Protein AF-A0AA94HZK0-F1 (afdb_mon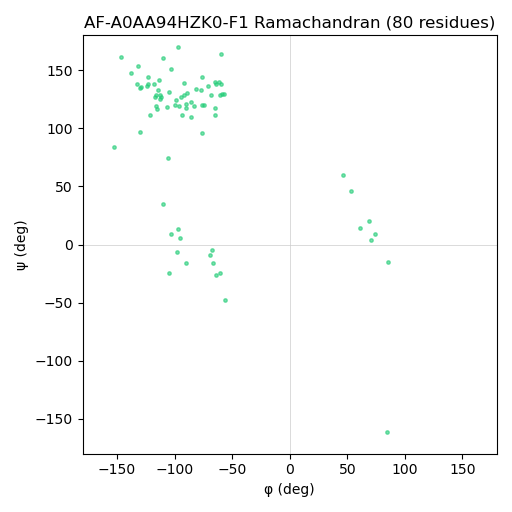omer)

pLDDT: mean 81.54, std 16.35, range [36.44, 97.75]

Mean predicted aligned error: 6.66 Å

Sequence (82 aa):
MAQVYDKFVVDVKVKRDSIITAVQNDSNSRFLDVYLKDNGLPINLAGHEVRIYCRKPEDGGEIYNNGVITEAANGRCQFPLT

Secondary structure (DSSP, 8-state):
----PPPEEEETTS---------TT-TTSSEEEEEEEETTEEPP-TT---EEEEEPSTT--EEEEE-EEEEGGGTEEEEE--

Radius of gyration: 13.27 Å; Cα contacts (8 Å, |Δi|>4): 144; chains: 1; bounding box: 33×23×34 Å

Organism: NCBI:txid991789

Solvent-accessible surface area (backbone atoms only — not comparable to full-atom values): 5180 Å² total; per-residue (Å²): 129,86,81,81,72,82,73,42,73,46,36,81,78,54,93,77,93,78,86,81,90,66,52,86,92,40,88,86,40,41,51,53,47,35,33,38,22,54,84,86,38,58,38,66,42,74,97,60,88,52,70,49,78,46,76,48,69,92,87,64,47,75,39,81,36,71,38,47,76,78,35,34,76,58,16,26,33,34,30,61,69,118

Nearest PDB structures (foldseek):
  4v96-assembly1_AQ  TM=6.687E-01  e=2.008E-01  Lactococcus phage TP901-1
  8hqz-assembly1_R  TM=4.384E-01  e=3.067E-01  Escherichia phage DT57C

Structure (mmCIF, N/CA/C/O backbone):
data_AF-A0AA94HZK0-F1
#
_entry.id   AF-A0AA94HZK0-F1
#
loop_
_atom_site.group_PDB
_atom_site.id
_atom_site.type_symbol
_atom_site.label_atom_id
_atom_site.label_alt_id
_atom_site.label_comp_id
_atom_site.label_asym_id
_atom_site.label_entity_id
_atom_site.label_seq_id
_atom_site.pdbx_PDB_ins_code
_atom_site.Cartn_x
_atom_sit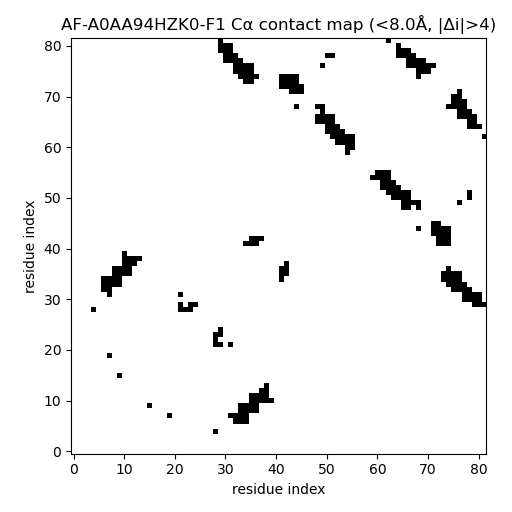e.Cartn_y
_atom_site.Cartn_z
_atom_site.occupancy
_atom_site.B_iso_or_equiv
_atom_site.auth_seq_id
_atom_site.auth_comp_id
_atom_site.auth_asym_id
_atom_site.auth_atom_id
_atom_site.pdbx_PDB_model_num
ATOM 1 N N . MET A 1 1 ? 20.743 0.977 13.100 1.00 36.97 1 MET A N 1
ATOM 2 C CA . MET A 1 1 ? 19.518 1.735 13.434 1.00 36.97 1 MET A CA 1
ATOM 3 C C . MET A 1 1 ? 18.549 1.533 12.288 1.00 36.97 1 MET A C 1
ATOM 5 O O . MET A 1 1 ? 18.967 1.729 11.157 1.00 36.97 1 MET A O 1
ATOM 9 N N . ALA A 1 2 ? 17.330 1.056 12.549 1.00 36.44 2 ALA A N 1
ATOM 10 C CA . ALA A 1 2 ? 16.334 0.885 11.494 1.00 36.44 2 ALA A CA 1
ATOM 11 C C . ALA A 1 2 ? 15.964 2.269 10.947 1.00 36.44 2 ALA A C 1
ATOM 13 O O . ALA A 1 2 ? 15.501 3.124 11.703 1.00 36.44 2 ALA A O 1
ATOM 14 N N . GLN A 1 3 ? 16.238 2.509 9.667 1.00 39.28 3 GLN A N 1
ATOM 15 C CA . GLN A 1 3 ? 15.774 3.706 8.980 1.00 39.28 3 GLN A CA 1
ATOM 16 C C . GLN A 1 3 ? 14.245 3.625 8.944 1.00 39.28 3 GLN A C 1
ATOM 18 O O . GLN A 1 3 ? 13.676 2.721 8.337 1.00 39.28 3 GLN A O 1
ATOM 23 N N . VAL A 1 4 ? 13.577 4.512 9.678 1.00 42.12 4 VAL A N 1
ATOM 24 C CA . VAL A 1 4 ? 12.123 4.654 9.602 1.00 42.12 4 VAL A CA 1
ATOM 25 C C . VAL A 1 4 ? 11.856 5.403 8.304 1.00 42.12 4 VAL A C 1
ATOM 27 O O . VAL A 1 4 ? 12.013 6.618 8.257 1.00 42.12 4 VAL A O 1
ATOM 30 N N . TYR A 1 5 ? 11.555 4.677 7.230 1.00 51.94 5 TYR A N 1
ATOM 31 C CA . TYR A 1 5 ? 11.131 5.305 5.983 1.00 51.94 5 TYR A CA 1
ATOM 32 C C . TYR A 1 5 ? 9.798 6.031 6.211 1.00 51.94 5 TYR A C 1
ATOM 34 O O . TYR A 1 5 ? 8.916 5.523 6.913 1.00 51.94 5 TYR A O 1
ATOM 42 N N . ASP A 1 6 ? 9.670 7.231 5.645 1.00 57.28 6 ASP A N 1
ATOM 43 C CA . ASP A 1 6 ? 8.455 8.036 5.737 1.00 57.28 6 ASP A CA 1
ATOM 44 C C . ASP A 1 6 ? 7.249 7.259 5.195 1.00 57.28 6 ASP A C 1
ATOM 46 O O . ASP A 1 6 ? 7.265 6.706 4.095 1.00 57.28 6 ASP A O 1
ATOM 50 N N . LYS A 1 7 ? 6.177 7.219 5.989 1.00 76.06 7 LYS A N 1
ATOM 51 C CA . LYS A 1 7 ? 4.898 6.620 5.594 1.00 76.06 7 LYS A CA 1
ATOM 52 C C . LYS A 1 7 ? 4.269 7.472 4.501 1.00 76.06 7 LYS A C 1
ATOM 54 O O . LYS A 1 7 ? 4.073 8.675 4.694 1.00 76.06 7 LYS A O 1
ATOM 59 N N . PHE A 1 8 ? 3.878 6.861 3.388 1.00 84.81 8 PHE A N 1
ATOM 60 C CA . PHE A 1 8 ? 3.194 7.602 2.342 1.00 84.81 8 PHE A CA 1
ATOM 61 C C . PHE A 1 8 ? 1.743 7.844 2.732 1.00 84.81 8 PHE A C 1
ATOM 63 O O . PHE A 1 8 ? 1.040 6.926 3.137 1.00 84.81 8 PHE A O 1
ATOM 70 N N . VAL A 1 9 ? 1.255 9.069 2.582 1.00 88.75 9 VAL A N 1
ATOM 71 C CA . VAL A 1 9 ? -0.170 9.367 2.762 1.00 88.75 9 VAL A CA 1
ATOM 72 C C . VAL A 1 9 ? -0.722 9.808 1.423 1.00 88.75 9 VAL A C 1
ATOM 74 O O . VAL A 1 9 ? -0.307 10.851 0.919 1.00 88.75 9 VAL A O 1
ATOM 77 N N . VAL A 1 10 ? -1.660 9.048 0.871 1.00 90.38 10 VAL A N 1
ATOM 78 C CA . VAL A 1 10 ? -2.358 9.383 -0.371 1.00 90.38 10 VAL A CA 1
ATOM 79 C C . VAL A 1 10 ? -3.770 9.803 -0.017 1.00 90.38 10 VAL A C 1
ATOM 81 O O . VAL A 1 10 ? -4.539 9.019 0.530 1.00 90.38 10 VAL A O 1
ATOM 84 N N . ASP A 1 11 ? -4.102 11.045 -0.345 1.00 91.12 11 ASP A N 1
ATOM 85 C CA . ASP A 1 11 ? -5.486 11.491 -0.366 1.00 91.12 11 ASP A CA 1
ATOM 86 C C . ASP A 1 11 ? -5.999 11.395 -1.799 1.00 91.12 11 ASP A C 1
ATOM 88 O O . ASP A 1 11 ? -5.443 12.029 -2.694 1.00 91.12 11 ASP A O 1
ATOM 92 N N . VAL A 1 12 ? -7.035 10.593 -2.029 1.00 89.44 12 VAL A N 1
ATOM 93 C CA . VAL A 1 12 ? -7.519 10.286 -3.383 1.00 89.44 12 VAL A CA 1
ATOM 94 C C . VAL A 1 12 ? -8.115 11.499 -4.103 1.00 89.44 12 VAL A C 1
ATOM 96 O O . VAL A 1 12 ? -8.264 11.462 -5.323 1.00 89.44 12 VAL A O 1
ATOM 99 N N . LYS A 1 13 ? -8.433 12.585 -3.382 1.00 89.12 13 LYS A N 1
ATOM 100 C CA . LYS A 1 13 ? -8.954 13.832 -3.964 1.00 89.12 13 LYS A CA 1
ATOM 101 C C . LYS A 1 13 ? -7.892 14.905 -4.179 1.00 89.12 13 LYS A C 1
ATOM 103 O O . LYS A 1 13 ? -8.192 15.938 -4.776 1.00 89.12 13 LYS A O 1
ATOM 108 N N . VAL A 1 14 ? -6.660 14.685 -3.723 1.00 86.69 14 VAL A N 1
ATOM 109 C CA . VAL A 1 14 ? -5.581 15.672 -3.811 1.00 86.69 14 VAL A CA 1
ATOM 110 C C . VAL A 1 14 ? -4.469 15.133 -4.697 1.00 86.69 14 VAL A C 1
ATOM 112 O O . VAL A 1 14 ? -3.835 14.127 -4.382 1.00 86.69 14 VAL A O 1
ATOM 115 N N . LYS A 1 15 ? -4.178 15.839 -5.795 1.00 80.75 15 LYS A N 1
ATOM 116 C CA . LYS A 1 15 ? -2.999 15.531 -6.608 1.00 80.75 15 LYS A CA 1
ATOM 117 C C . LYS A 1 15 ? -1.740 15.699 -5.749 1.00 80.75 15 LYS A C 1
ATOM 119 O O . LYS A 1 15 ? -1.555 16.732 -5.108 1.00 80.75 15 LYS A O 1
ATOM 124 N N . ARG A 1 16 ? -0.878 14.683 -5.742 1.00 70.44 16 ARG A N 1
ATOM 125 C CA . ARG A 1 16 ? 0.407 14.699 -5.035 1.00 70.44 16 ARG A CA 1
ATOM 126 C C . ARG A 1 16 ? 1.555 14.628 -6.029 1.00 70.44 16 ARG A C 1
ATOM 128 O O . ARG A 1 16 ? 1.573 13.742 -6.874 1.00 70.44 16 ARG A O 1
ATOM 135 N N . ASP A 1 17 ? 2.537 15.501 -5.825 1.00 66.94 17 ASP A N 1
ATOM 136 C CA . ASP A 1 17 ? 3.824 15.506 -6.532 1.00 66.94 17 ASP A CA 1
ATOM 137 C C . ASP A 1 17 ? 4.966 15.087 -5.576 1.00 66.94 17 ASP A C 1
ATOM 139 O O . ASP A 1 17 ? 6.074 15.617 -5.604 1.00 66.94 17 ASP A O 1
ATOM 143 N N . SER A 1 18 ? 4.673 14.173 -4.645 1.00 67.75 18 SER A N 1
ATOM 144 C CA . SER A 1 18 ? 5.638 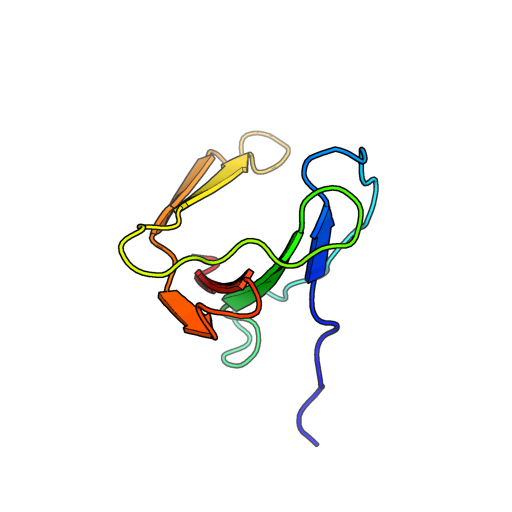13.693 -3.651 1.00 67.75 18 SER A CA 1
ATOM 145 C C . SER A 1 18 ? 6.545 12.616 -4.247 1.00 67.75 18 SER A C 1
ATOM 147 O O . SER A 1 18 ? 6.057 11.669 -4.861 1.00 67.75 18 SER A O 1
ATOM 149 N N . ILE A 1 19 ? 7.854 12.726 -4.012 1.00 65.06 19 ILE A N 1
ATOM 150 C CA . ILE A 1 19 ? 8.833 11.688 -4.357 1.00 65.06 19 ILE A CA 1
ATOM 151 C C . ILE A 1 19 ? 9.057 10.815 -3.125 1.00 65.06 19 ILE A C 1
ATOM 153 O O . ILE A 1 19 ? 9.379 11.326 -2.054 1.00 65.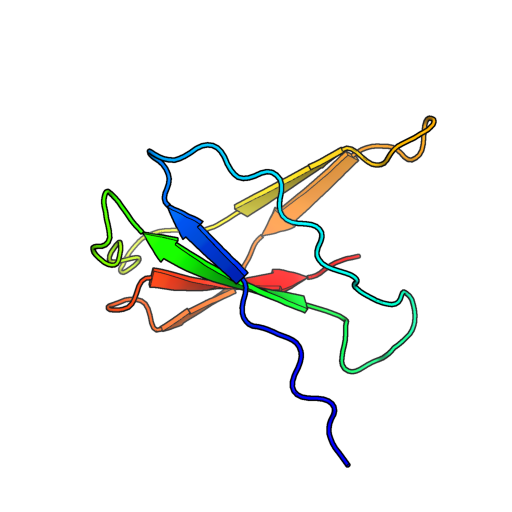06 19 ILE A O 1
ATOM 157 N N . ILE A 1 20 ? 8.908 9.502 -3.288 1.00 68.81 20 ILE A N 1
ATOM 158 C CA . ILE A 1 20 ? 9.349 8.519 -2.299 1.00 68.81 20 ILE A CA 1
ATOM 159 C C . ILE A 1 20 ? 10.513 7.749 -2.887 1.00 68.81 20 ILE A C 1
ATOM 161 O O . ILE A 1 20 ? 10.410 7.182 -3.974 1.00 68.81 20 ILE A O 1
ATOM 165 N N . THR A 1 21 ? 11.607 7.711 -2.138 1.00 65.25 21 THR A N 1
ATOM 166 C CA . THR A 1 21 ? 12.787 6.936 -2.498 1.00 65.25 21 THR A CA 1
ATOM 167 C C . THR A 1 21 ? 12.697 5.567 -1.840 1.00 65.25 21 THR A C 1
ATOM 169 O O . THR A 1 21 ? 12.823 5.453 -0.623 1.00 65.25 21 THR A O 1
ATOM 172 N N . ALA A 1 22 ? 12.506 4.529 -2.648 1.00 62.03 22 ALA A N 1
ATOM 173 C CA . ALA A 1 22 ? 12.725 3.147 -2.240 1.00 62.0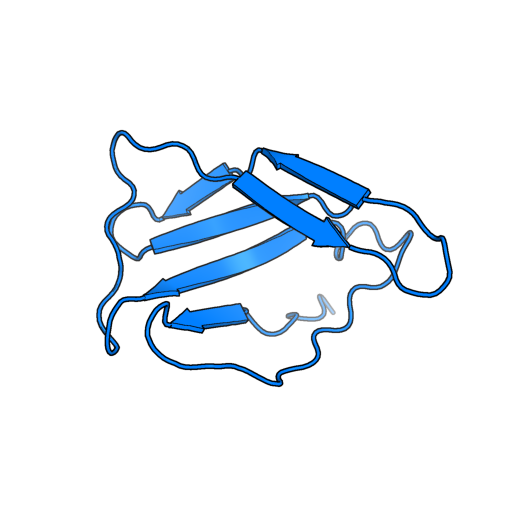3 22 ALA A CA 1
ATOM 174 C C . ALA A 1 22 ? 14.034 2.654 -2.866 1.00 62.03 22 ALA A C 1
ATOM 176 O O . ALA A 1 22 ? 14.261 2.837 -4.064 1.00 62.03 22 ALA A O 1
ATOM 177 N N . VAL A 1 23 ? 14.911 2.050 -2.064 1.00 60.28 23 VAL A N 1
ATOM 178 C CA . VAL A 1 23 ? 16.200 1.538 -2.544 1.00 60.28 23 VAL A CA 1
ATOM 179 C C . VAL A 1 23 ? 16.027 0.084 -2.984 1.00 60.28 23 VAL A C 1
ATOM 181 O O . VAL A 1 23 ? 15.696 -0.781 -2.172 1.00 60.28 23 VAL A O 1
ATOM 184 N N . GLN A 1 24 ? 16.250 -0.204 -4.272 1.00 51.12 24 GLN A N 1
ATOM 185 C CA . GLN A 1 24 ? 16.260 -1.585 -4.772 1.00 51.12 24 GLN A CA 1
ATOM 186 C C . GLN A 1 24 ? 17.372 -2.393 -4.080 1.00 51.12 24 GLN A C 1
ATOM 188 O O . GLN A 1 24 ? 18.479 -1.894 -3.893 1.00 51.12 24 GLN A O 1
ATOM 193 N N . ASN A 1 25 ? 17.079 -3.651 -3.734 1.00 55.06 25 ASN A N 1
ATOM 194 C CA . ASN A 1 25 ? 17.954 -4.588 -3.008 1.00 55.06 25 ASN A CA 1
ATOM 195 C C . ASN A 1 25 ? 18.215 -4.287 -1.517 1.00 55.06 25 ASN A C 1
ATOM 197 O O . ASN A 1 25 ? 18.934 -5.052 -0.874 1.00 55.06 25 ASN A O 1
ATOM 201 N N . ASP A 1 26 ? 17.588 -3.265 -0.924 1.00 60.53 26 ASP A N 1
ATOM 202 C CA . ASP A 1 26 ? 17.515 -3.150 0.537 1.00 60.53 26 ASP A CA 1
ATOM 203 C C . ASP A 1 26 ? 16.352 -4.010 1.057 1.00 60.53 26 ASP A C 1
ATOM 205 O O . ASP A 1 26 ? 15.184 -3.804 0.718 1.00 60.53 26 ASP A O 1
ATOM 209 N N . SER A 1 27 ? 16.675 -4.994 1.898 1.00 55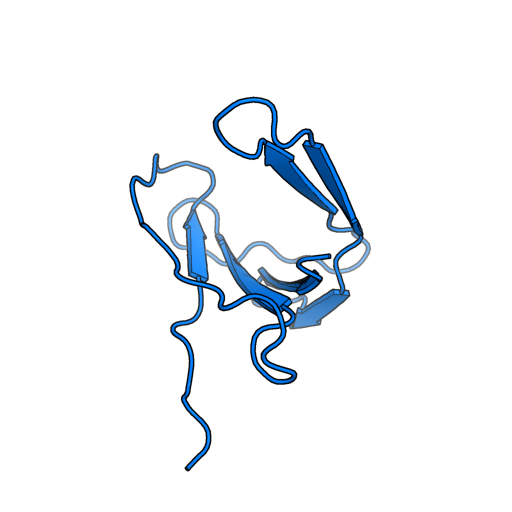.41 27 SER A N 1
ATOM 210 C CA . SER A 1 27 ? 15.698 -5.939 2.456 1.00 55.41 27 SER A CA 1
ATOM 211 C C . SER A 1 27 ? 14.601 -5.256 3.285 1.00 55.41 27 SER A C 1
ATOM 213 O O . SER A 1 27 ? 13.501 -5.797 3.391 1.00 55.41 27 SER A O 1
ATOM 215 N N . ASN A 1 28 ? 14.879 -4.069 3.831 1.00 55.62 28 ASN A N 1
ATOM 216 C CA . ASN A 1 28 ? 13.956 -3.254 4.619 1.00 55.62 28 ASN A CA 1
ATOM 217 C C . ASN A 1 28 ? 13.141 -2.265 3.761 1.00 55.62 28 ASN A C 1
ATOM 219 O O . ASN A 1 28 ? 12.123 -1.773 4.236 1.00 55.62 28 ASN A O 1
ATOM 223 N N . SER A 1 29 ? 13.534 -2.001 2.505 1.00 59.97 29 SER A N 1
ATOM 224 C CA . SER A 1 29 ? 12.832 -1.091 1.571 1.00 59.97 29 SER A CA 1
ATOM 225 C C . SER A 1 29 ? 11.890 -1.809 0.593 1.00 59.97 29 SER A C 1
ATOM 227 O O . SER A 1 29 ? 11.443 -1.229 -0.395 1.00 59.97 29 SER A O 1
ATOM 229 N N . ARG A 1 30 ? 11.579 -3.089 0.831 1.00 70.50 30 ARG A N 1
ATOM 230 C CA . ARG A 1 30 ? 10.822 -3.930 -0.117 1.00 70.50 30 ARG A CA 1
ATOM 231 C C . ARG A 1 30 ? 9.353 -3.540 -0.274 1.00 70.50 30 ARG A C 1
ATOM 233 O O . ARG A 1 30 ? 8.691 -4.099 -1.145 1.00 70.50 30 ARG A O 1
ATOM 240 N N . PHE A 1 31 ? 8.843 -2.628 0.553 1.00 78.62 31 PHE A N 1
ATOM 241 C CA . PHE A 1 31 ? 7.428 -2.283 0.597 1.00 78.62 31 PHE A CA 1
ATOM 242 C C . PHE A 1 31 ? 7.199 -0.773 0.600 1.00 78.62 31 PHE A C 1
ATOM 244 O O . PHE A 1 31 ? 7.846 -0.037 1.341 1.00 78.62 31 PHE A O 1
ATOM 251 N N . LEU A 1 32 ? 6.211 -0.330 -0.174 1.00 83.44 32 LEU A N 1
ATOM 252 C CA . LEU A 1 32 ? 5.602 0.986 -0.051 1.00 83.44 32 LEU A CA 1
ATOM 253 C C . LEU A 1 32 ? 4.490 0.916 1.003 1.00 83.44 32 LEU A C 1
ATOM 255 O O . LEU A 1 32 ? 3.460 0.290 0.759 1.00 83.44 32 LEU A O 1
ATOM 259 N N . ASP A 1 33 ? 4.696 1.542 2.163 1.00 86.81 33 ASP A N 1
ATOM 260 C CA . ASP A 1 33 ? 3.696 1.649 3.237 1.00 86.81 33 ASP A CA 1
ATOM 261 C C . ASP A 1 33 ? 2.850 2.914 3.048 1.00 86.81 33 ASP A C 1
ATOM 263 O O . ASP A 1 33 ? 3.387 4.025 2.997 1.00 86.81 33 ASP A O 1
ATOM 267 N N . VAL A 1 34 ? 1.535 2.739 2.911 1.00 89.75 34 VAL A N 1
ATOM 268 C CA . VAL A 1 34 ? 0.597 3.778 2.478 1.00 89.75 34 VAL A CA 1
ATOM 269 C C . VAL A 1 34 ? -0.591 3.879 3.427 1.00 89.75 34 VAL A C 1
ATOM 271 O O . VAL A 1 34 ? -1.222 2.879 3.755 1.00 89.75 34 VAL A O 1
ATOM 274 N N . TYR A 1 35 ? -0.957 5.107 3.786 1.00 93.50 35 TYR A N 1
ATOM 275 C CA . TYR A 1 35 ? -2.269 5.460 4.322 1.00 93.50 35 TYR A CA 1
ATOM 276 C C . TYR A 1 35 ? -3.135 6.058 3.214 1.00 93.50 35 TYR A C 1
ATOM 278 O O . TYR A 1 35 ? -2.791 7.101 2.652 1.00 93.50 35 TYR A O 1
ATOM 286 N N . LEU A 1 36 ? -4.266 5.418 2.933 1.00 94.69 36 LEU A N 1
ATOM 287 C CA . LEU A 1 36 ? -5.272 5.888 1.987 1.00 94.69 36 LEU A CA 1
ATOM 288 C C . LEU A 1 36 ? -6.325 6.736 2.700 1.00 94.69 36 LEU A C 1
ATOM 290 O O . LEU A 1 36 ? -6.906 6.325 3.710 1.00 94.69 36 LEU A O 1
ATOM 294 N N . LYS A 1 37 ? -6.571 7.925 2.156 1.00 95.81 37 LYS A N 1
ATOM 295 C CA . LYS A 1 37 ? -7.522 8.898 2.685 1.00 95.81 37 LYS A CA 1
ATOM 296 C C . LYS A 1 37 ? -8.439 9.445 1.599 1.00 95.81 37 LYS A C 1
ATOM 298 O O . LYS A 1 37 ? -8.052 9.509 0.436 1.00 95.81 37 LYS A O 1
ATOM 303 N N . ASP A 1 38 ? -9.625 9.878 2.003 1.00 94.56 38 ASP A N 1
ATOM 304 C CA . ASP A 1 38 ? -10.535 10.700 1.209 1.00 94.56 38 ASP A CA 1
ATOM 305 C C . ASP A 1 38 ? -10.810 12.002 1.973 1.00 94.56 38 ASP A C 1
ATOM 307 O O . ASP A 1 38 ? -11.434 11.988 3.037 1.00 94.56 38 ASP A O 1
ATOM 311 N N . ASN A 1 39 ? -10.309 13.126 1.451 1.00 93.50 39 ASN A N 1
ATOM 312 C CA . ASN A 1 39 ? -10.472 14.457 2.037 1.00 93.50 39 ASN A CA 1
ATOM 313 C C . ASN A 1 39 ? -10.042 14.527 3.520 1.00 93.50 39 ASN A C 1
ATOM 315 O O . ASN A 1 39 ? -10.752 15.038 4.386 1.00 93.50 39 ASN A O 1
ATOM 319 N N . GLY A 1 40 ? -8.877 13.959 3.823 1.00 91.50 40 GLY A N 1
ATOM 320 C CA . GLY A 1 40 ? -8.260 13.914 5.146 1.00 91.50 40 GLY A CA 1
ATOM 321 C C . GLY A 1 40 ? -8.715 12.754 6.037 1.00 91.50 40 GLY A C 1
ATOM 322 O O . GLY A 1 40 ? -8.015 12.446 7.011 1.00 91.50 40 GLY A O 1
ATOM 323 N N . LEU A 1 41 ? -9.816 12.075 5.698 1.00 96.38 41 LEU A N 1
ATOM 324 C CA . LEU A 1 41 ? -10.376 10.967 6.476 1.00 96.38 41 LEU A CA 1
ATOM 325 C C . LEU A 1 41 ? -9.826 9.612 6.010 1.00 96.38 41 LEU A C 1
ATOM 327 O O . LEU A 1 41 ? -9.711 9.402 4.805 1.00 96.38 41 LEU A O 1
ATOM 331 N N . PRO A 1 42 ? -9.499 8.677 6.920 1.00 97.25 42 PRO A N 1
ATOM 332 C CA . PRO A 1 42 ? -9.087 7.328 6.541 1.00 97.25 42 PRO A CA 1
ATOM 333 C C . PRO A 1 42 ? -10.165 6.588 5.745 1.00 97.25 42 PRO A C 1
ATOM 335 O O . PRO A 1 42 ? -11.344 6.623 6.100 1.00 97.25 42 PRO A O 1
ATOM 338 N N . ILE A 1 43 ? -9.753 5.867 4.704 1.00 97.38 43 ILE A N 1
ATOM 339 C CA . ILE A 1 43 ? -10.635 4.946 3.980 1.00 97.38 43 ILE A CA 1
ATOM 340 C C . ILE A 1 43 ? -10.611 3.594 4.701 1.00 97.38 43 ILE A C 1
ATOM 342 O O . ILE A 1 43 ? -9.547 3.000 4.846 1.00 97.38 43 ILE A O 1
ATOM 346 N N . ASN A 1 44 ? -11.764 3.079 5.139 1.00 97.75 44 ASN A N 1
ATOM 347 C CA . ASN A 1 44 ? -11.832 1.748 5.748 1.00 97.75 44 ASN A CA 1
ATOM 348 C C . ASN A 1 44 ? -11.711 0.654 4.675 1.00 97.75 44 ASN A C 1
ATOM 350 O O . ASN A 1 44 ? -12.553 0.561 3.785 1.00 97.75 44 ASN A O 1
ATOM 354 N N . LEU A 1 45 ? -10.689 -0.194 4.790 1.00 97.56 45 LEU A N 1
ATOM 355 C CA . LEU A 1 45 ? -10.371 -1.240 3.811 1.00 97.56 45 LEU A CA 1
ATOM 356 C C . LEU A 1 45 ? -10.953 -2.618 4.171 1.00 97.56 45 LEU A C 1
ATOM 358 O O . LEU A 1 45 ? -10.650 -3.607 3.507 1.00 97.56 45 LEU A O 1
ATOM 362 N N . ALA A 1 46 ? -11.764 -2.736 5.226 1.00 97.50 46 ALA A N 1
ATOM 363 C CA . ALA A 1 46 ? -12.338 -4.021 5.628 1.00 97.50 46 ALA A CA 1
ATOM 364 C C . ALA A 1 46 ? -13.176 -4.633 4.490 1.00 97.50 46 ALA A C 1
ATOM 366 O O . ALA A 1 46 ? -14.029 -3.961 3.912 1.00 97.50 46 ALA A O 1
ATOM 367 N N . GLY A 1 47 ? -12.921 -5.901 4.154 1.00 97.25 47 GLY A N 1
ATOM 368 C CA . GLY A 1 47 ? -13.606 -6.598 3.057 1.00 97.25 47 GLY A CA 1
ATOM 369 C C . GLY A 1 47 ? -13.171 -6.182 1.646 1.00 97.25 47 GLY A C 1
ATOM 370 O O . GLY A 1 47 ? -13.812 -6.591 0.684 1.00 97.25 47 GLY A O 1
ATOM 371 N N . HIS A 1 48 ? -12.105 -5.389 1.513 1.00 96.50 48 HIS A N 1
ATOM 372 C CA . HIS A 1 48 ? -11.576 -4.946 0.225 1.00 96.50 48 HIS A CA 1
ATOM 373 C C . HIS A 1 48 ? -10.231 -5.607 -0.088 1.00 96.50 48 HIS A C 1
ATOM 375 O O . HIS A 1 48 ? -9.514 -6.066 0.800 1.00 96.50 48 HIS A O 1
ATOM 381 N N . GLU A 1 49 ? -9.871 -5.596 -1.368 1.00 96.00 49 GLU A N 1
ATOM 382 C CA . GLU A 1 49 ? -8.506 -5.834 -1.826 1.00 96.00 49 GLU A CA 1
ATOM 383 C C . GLU A 1 49 ? -7.860 -4.504 -2.218 1.00 96.00 49 GLU A C 1
ATOM 385 O O . GLU A 1 49 ? -8.534 -3.577 -2.670 1.00 96.00 49 GLU A O 1
ATOM 390 N N . VAL A 1 50 ? -6.538 -4.423 -2.090 1.00 94.56 50 VAL A N 1
ATOM 391 C CA . VAL A 1 50 ? -5.758 -3.259 -2.519 1.00 94.56 50 VAL A CA 1
ATOM 392 C C . VAL A 1 50 ? -4.698 -3.690 -3.518 1.00 94.56 50 VAL A C 1
ATOM 394 O O . VAL A 1 50 ? -4.048 -4.724 -3.353 1.00 94.56 50 VAL A O 1
ATOM 397 N N . ARG A 1 51 ? -4.513 -2.892 -4.569 1.00 94.19 51 ARG A N 1
ATOM 398 C CA . ARG A 1 51 ? -3.523 -3.134 -5.623 1.00 94.19 51 ARG A CA 1
ATOM 399 C C . ARG A 1 51 ? -2.842 -1.827 -5.990 1.00 94.19 51 ARG A C 1
ATOM 401 O O . ARG A 1 51 ? -3.477 -0.774 -5.940 1.00 94.19 51 ARG A O 1
ATOM 408 N N . ILE A 1 52 ? -1.574 -1.907 -6.370 1.00 89.75 52 ILE A N 1
ATOM 409 C CA . ILE A 1 52 ? -0.833 -0.768 -6.902 1.00 89.75 52 ILE A CA 1
ATOM 410 C C . ILE A 1 52 ? -0.487 -1.009 -8.362 1.00 89.75 52 ILE A C 1
ATOM 412 O O . ILE A 1 52 ? -0.133 -2.121 -8.760 1.00 89.75 52 ILE A O 1
ATOM 416 N N . TYR A 1 53 ? -0.578 0.069 -9.130 1.00 89.25 53 TYR A N 1
ATOM 417 C CA . TYR A 1 53 ? -0.042 0.159 -10.471 1.00 89.25 53 TYR A CA 1
ATOM 418 C C . TYR A 1 53 ? 1.037 1.238 -10.504 1.00 89.25 53 TYR A C 1
ATOM 420 O O . TYR A 1 53 ? 0.788 2.378 -10.104 1.00 89.25 53 TYR A O 1
ATOM 428 N N . CYS A 1 54 ? 2.223 0.888 -10.989 1.00 84.38 54 CYS A N 1
ATOM 429 C CA . CYS A 1 54 ? 3.307 1.838 -11.205 1.00 84.38 54 CYS A CA 1
ATOM 430 C C . CYS A 1 54 ? 3.848 1.690 -12.620 1.00 84.38 54 CYS A C 1
ATOM 432 O O . CYS A 1 54 ? 4.135 0.582 -13.067 1.00 84.38 54 CYS A O 1
ATOM 434 N N . ARG A 1 55 ? 4.081 2.817 -13.291 1.00 85.44 55 ARG A N 1
ATOM 435 C CA . ARG A 1 55 ? 4.852 2.851 -14.532 1.00 85.44 55 ARG A CA 1
ATOM 436 C C . ARG A 1 55 ? 6.278 3.274 -14.211 1.00 85.44 55 ARG A C 1
ATOM 438 O O . ARG A 1 55 ? 6.482 4.323 -13.600 1.00 85.44 55 ARG A O 1
ATOM 445 N N . LYS A 1 56 ? 7.257 2.465 -14.607 1.00 82.88 56 LYS A N 1
ATOM 446 C CA . LYS A 1 56 ? 8.670 2.827 -14.480 1.00 82.88 56 LYS A CA 1
ATOM 447 C C . LYS A 1 56 ? 9.030 3.849 -15.578 1.00 82.88 56 LYS A C 1
ATOM 449 O O . LYS A 1 56 ? 8.479 3.763 -16.680 1.00 82.88 56 LYS A O 1
ATOM 454 N N . PRO A 1 57 ? 9.904 4.832 -15.297 1.00 83.88 57 PRO A N 1
ATOM 455 C CA . PRO A 1 57 ? 10.431 5.733 -16.324 1.00 83.88 57 PRO A CA 1
ATOM 456 C C . PRO A 1 57 ? 11.187 4.974 -17.425 1.00 83.88 57 PRO A C 1
ATOM 458 O O . PRO A 1 57 ? 11.574 3.826 -17.216 1.00 83.88 57 PRO A O 1
ATOM 461 N N . GLU A 1 58 ? 11.414 5.645 -18.561 1.00 81.19 58 GLU A N 1
ATOM 462 C CA . GLU A 1 58 ? 12.393 5.249 -19.595 1.00 81.19 58 GLU A CA 1
ATOM 463 C C . GLU A 1 58 ? 12.341 3.754 -19.970 1.00 81.19 58 GLU A C 1
ATOM 465 O O . GLU A 1 58 ? 13.298 3.012 -19.780 1.00 81.19 58 GLU A O 1
ATOM 470 N N . ASP A 1 59 ? 11.184 3.297 -20.459 1.00 75.81 59 ASP A N 1
ATOM 471 C CA . ASP A 1 59 ? 10.946 1.917 -20.922 1.00 75.81 59 ASP A CA 1
ATOM 472 C C . ASP A 1 59 ? 11.119 0.810 -19.864 1.00 75.81 59 ASP A C 1
ATOM 474 O O . ASP A 1 59 ? 11.105 -0.378 -20.186 1.00 75.81 59 ASP A O 1
ATOM 478 N N . GLY A 1 60 ? 11.178 1.163 -18.576 1.00 78.88 60 GLY A N 1
ATOM 479 C CA . GLY A 1 60 ? 11.336 0.200 -17.481 1.00 78.88 60 GLY A CA 1
ATOM 480 C C . GLY A 1 60 ? 10.145 -0.745 -17.254 1.00 78.88 60 GLY A C 1
ATOM 481 O O . GLY A 1 60 ? 10.230 -1.628 -16.400 1.00 78.88 60 GLY A O 1
ATOM 482 N N . GLY A 1 61 ? 9.040 -0.568 -17.983 1.00 85.06 61 GLY A N 1
ATOM 483 C CA . GLY A 1 61 ? 7.836 -1.393 -17.893 1.00 85.06 61 GLY A CA 1
ATOM 484 C C . GLY A 1 61 ? 6.861 -0.976 -16.788 1.00 85.06 61 GLY A C 1
ATOM 485 O O . GLY A 1 61 ? 6.868 0.153 -16.290 1.00 85.06 61 GLY A O 1
ATOM 486 N N . GLU A 1 62 ? 5.987 -1.907 -16.425 1.00 87.56 62 GLU A N 1
ATOM 487 C CA . GLU A 1 62 ? 4.851 -1.696 -15.527 1.00 87.56 62 GLU A CA 1
ATOM 488 C C . GLU A 1 62 ? 4.918 -2.661 -14.336 1.00 87.56 62 GLU A C 1
ATOM 490 O O . GLU A 1 62 ? 5.345 -3.807 -14.474 1.00 87.56 62 GLU A O 1
ATOM 495 N N . ILE A 1 63 ? 4.500 -2.195 -13.158 1.00 84.81 63 ILE A N 1
ATOM 496 C CA . ILE A 1 63 ? 4.350 -3.000 -11.942 1.00 84.81 63 ILE A CA 1
ATOM 497 C C . ILE A 1 63 ? 2.864 -3.079 -11.615 1.00 84.81 63 ILE A C 1
ATOM 499 O O . ILE A 1 63 ? 2.208 -2.043 -11.502 1.00 84.81 63 ILE A O 1
ATOM 503 N N . TYR A 1 64 ? 2.364 -4.294 -11.402 1.00 90.25 64 TYR A N 1
ATOM 504 C CA . TYR A 1 64 ? 1.011 -4.566 -10.923 1.00 90.25 64 TYR A CA 1
ATOM 505 C C . TYR A 1 64 ? 1.079 -5.529 -9.746 1.00 90.25 64 TYR A C 1
ATOM 507 O O . TYR A 1 64 ? 1.150 -6.743 -9.933 1.00 90.25 64 TYR A O 1
ATOM 515 N N . ASN A 1 65 ? 1.039 -4.986 -8.531 1.00 90.06 65 ASN A N 1
ATOM 516 C CA . ASN A 1 65 ? 1.216 -5.782 -7.323 1.00 90.06 65 ASN A CA 1
ATOM 517 C C . ASN A 1 65 ? -0.027 -5.740 -6.438 1.00 90.06 65 ASN A C 1
ATOM 519 O O . ASN A 1 65 ? -0.619 -4.683 -6.203 1.00 90.06 65 ASN A O 1
ATOM 523 N N . ASN A 1 66 ? -0.384 -6.906 -5.902 1.00 93.81 66 ASN A N 1
ATOM 524 C CA . ASN A 1 66 ? -1.331 -7.000 -4.799 1.00 93.81 66 ASN A CA 1
ATOM 525 C C . ASN A 1 66 ? -0.666 -6.464 -3.529 1.00 93.81 66 ASN A C 1
ATOM 527 O O . ASN A 1 66 ? 0.497 -6.767 -3.252 1.00 93.81 66 ASN A O 1
ATOM 531 N N . GLY A 1 67 ? -1.404 -5.663 -2.768 1.00 91.75 67 GLY A N 1
ATOM 532 C CA . GLY A 1 67 ? -0.965 -5.177 -1.468 1.00 91.75 67 GLY A CA 1
ATOM 533 C C . GLY A 1 67 ? -1.510 -6.014 -0.317 1.00 91.75 67 GLY A C 1
ATOM 534 O O . GLY A 1 67 ? -2.403 -6.844 -0.478 1.00 91.75 67 GLY A O 1
ATOM 535 N N . VAL A 1 68 ? -0.975 -5.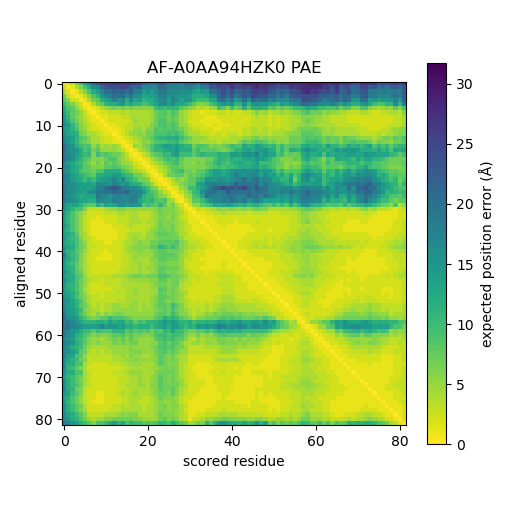753 0.870 1.00 94.00 68 VAL A N 1
ATOM 536 C CA . VAL A 1 68 ? -1.423 -6.326 2.138 1.00 94.00 68 VAL A CA 1
ATOM 537 C C . VAL A 1 68 ? -2.031 -5.214 2.977 1.00 94.00 68 VAL A C 1
ATOM 539 O O . VAL A 1 68 ? -1.391 -4.194 3.230 1.00 94.00 68 VAL A O 1
ATOM 542 N N . ILE A 1 69 ? -3.270 -5.401 3.423 1.00 96.00 69 ILE A N 1
ATOM 543 C CA . ILE A 1 69 ? -3.912 -4.487 4.370 1.00 96.00 69 ILE A CA 1
ATOM 544 C C . ILE A 1 69 ? -3.326 -4.758 5.754 1.00 96.00 69 ILE A C 1
ATOM 546 O O . ILE A 1 69 ? -3.425 -5.870 6.266 1.00 96.00 69 ILE A O 1
ATOM 550 N N . THR A 1 70 ? -2.716 -3.740 6.357 1.00 95.00 70 THR A N 1
ATOM 551 C CA . THR A 1 70 ? -2.062 -3.848 7.669 1.00 95.00 70 THR A CA 1
ATOM 552 C C . THR A 1 70 ? -2.887 -3.208 8.780 1.00 95.00 70 THR A C 1
ATOM 554 O O . THR A 1 70 ? -2.773 -3.612 9.933 1.00 95.00 70 THR A O 1
ATOM 557 N N . GLU A 1 71 ? -3.751 -2.244 8.448 1.00 96.81 71 GLU A N 1
ATOM 558 C CA . GLU A 1 71 ? -4.649 -1.588 9.403 1.00 96.81 71 GLU A CA 1
ATOM 559 C C . GLU A 1 71 ? -5.912 -1.084 8.687 1.00 96.81 71 GLU A C 1
ATOM 561 O O . GLU A 1 71 ? -6.003 0.073 8.269 1.00 96.81 71 GLU A O 1
ATOM 566 N N . ALA A 1 72 ? -6.895 -1.973 8.519 1.00 97.19 72 ALA A N 1
ATOM 567 C CA . ALA A 1 72 ? -8.064 -1.728 7.672 1.00 97.19 72 ALA A CA 1
ATOM 568 C C . ALA A 1 72 ? -8.846 -0.461 8.054 1.00 97.19 72 ALA A C 1
ATOM 570 O O . ALA A 1 72 ? -9.123 0.362 7.187 1.00 97.19 72 ALA A O 1
ATOM 571 N N . ALA A 1 73 ? -9.147 -0.274 9.345 1.00 97.69 73 ALA A N 1
ATOM 572 C CA . ALA A 1 73 ? -9.937 0.861 9.831 1.00 97.69 73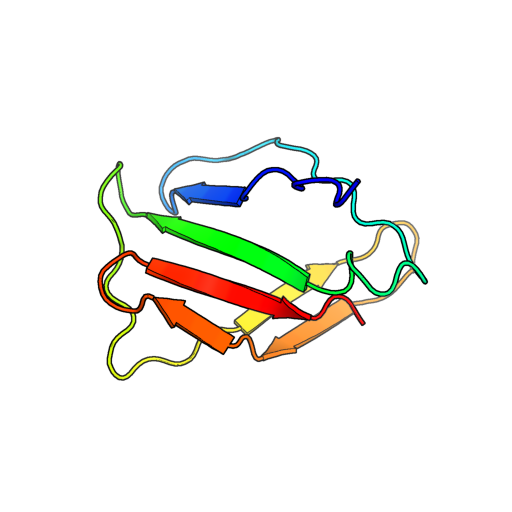 ALA A CA 1
ATOM 573 C C . ALA A 1 73 ? -9.255 2.222 9.606 1.00 97.69 73 ALA A C 1
ATOM 575 O O . ALA A 1 73 ? -9.940 3.232 9.473 1.00 97.69 73 ALA A O 1
ATOM 576 N N . ASN A 1 74 ? -7.921 2.240 9.531 1.00 96.75 74 ASN A N 1
ATOM 577 C CA . ASN A 1 74 ? -7.125 3.450 9.331 1.00 96.75 74 ASN A CA 1
ATOM 578 C C . ASN A 1 74 ? -6.606 3.594 7.893 1.00 96.75 74 ASN A C 1
ATOM 580 O O . ASN A 1 74 ? -5.801 4.483 7.624 1.00 96.75 74 ASN A O 1
ATOM 584 N N . GLY A 1 75 ? -7.056 2.750 6.961 1.00 96.56 75 GLY A N 1
ATOM 585 C CA . GLY A 1 75 ? -6.665 2.845 5.557 1.00 96.56 75 GLY A CA 1
ATOM 586 C C . GLY A 1 75 ? -5.207 2.501 5.279 1.00 96.56 75 GLY A C 1
ATOM 587 O O . GLY A 1 75 ? -4.678 2.925 4.252 1.00 96.56 75 GLY A O 1
ATOM 588 N N . ARG A 1 76 ? -4.537 1.766 6.176 1.00 95.81 76 ARG A N 1
ATOM 589 C CA . ARG A 1 76 ? -3.121 1.423 6.011 1.00 95.81 76 ARG A CA 1
ATOM 590 C C . ARG A 1 76 ? -2.943 0.122 5.240 1.00 95.81 76 ARG A C 1
ATOM 592 O O . ARG A 1 76 ? -3.519 -0.913 5.595 1.00 95.81 76 ARG A O 1
ATOM 599 N N . CYS A 1 77 ? -2.090 0.161 4.228 1.00 94.12 77 CYS A N 1
ATOM 600 C CA . CYS A 1 77 ? -1.696 -1.001 3.446 1.00 94.12 77 CYS A CA 1
ATOM 601 C C . CYS A 1 77 ? -0.245 -0.902 2.972 1.00 94.12 77 CYS A C 1
ATOM 603 O O . CYS A 1 77 ? 0.350 0.172 2.959 1.00 94.12 77 CYS A O 1
ATOM 605 N N . GLN A 1 78 ? 0.330 -2.041 2.600 1.00 91.44 78 GLN A N 1
ATOM 606 C CA . GLN A 1 78 ? 1.694 -2.149 2.100 1.00 91.44 78 GLN A CA 1
ATOM 607 C C . GLN A 1 78 ? 1.705 -2.817 0.731 1.00 91.44 78 GLN A C 1
ATOM 609 O O . GLN A 1 78 ? 1.038 -3.831 0.534 1.00 91.44 78 GLN A O 1
ATOM 614 N N . PHE A 1 79 ? 2.494 -2.287 -0.199 1.00 88.69 79 PHE A N 1
ATOM 615 C CA . PHE A 1 79 ? 2.679 -2.875 -1.525 1.00 88.69 79 PHE A CA 1
ATOM 616 C C . PHE A 1 79 ? 4.127 -3.305 -1.722 1.00 88.69 79 PHE A C 1
ATOM 618 O O . PHE A 1 79 ? 5.014 -2.477 -1.517 1.00 88.69 79 PHE A O 1
ATOM 625 N N . PRO A 1 80 ? 4.405 -4.551 -2.136 1.00 83.31 80 PRO A N 1
ATOM 626 C CA . PRO A 1 80 ? 5.762 -4.940 -2.486 1.00 83.31 80 PRO A CA 1
ATOM 627 C C . PRO A 1 80 ? 6.237 -4.156 -3.717 1.00 83.31 80 PRO A C 1
ATOM 629 O O . PRO A 1 80 ? 5.471 -3.944 -4.656 1.00 83.31 80 PRO A O 1
ATOM 632 N N . LEU A 1 81 ? 7.498 -3.733 -3.717 1.00 77.44 81 LEU A N 1
ATOM 633 C CA . LEU A 1 81 ? 8.163 -3.064 -4.83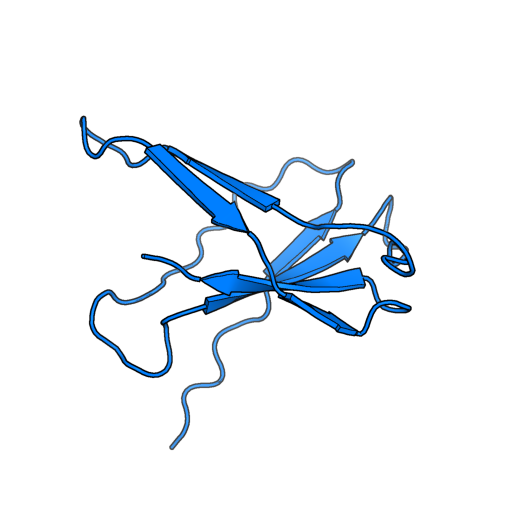7 1.00 77.44 81 LEU A CA 1
ATOM 634 C C . LEU A 1 81 ? 9.139 -4.048 -5.493 1.00 77.44 81 LEU A C 1
ATOM 636 O O . LEU A 1 81 ? 10.347 -3.990 -5.268 1.00 77.44 81 LEU A O 1
ATOM 640 N N . THR A 1 82 ? 8.589 -5.007 -6.236 1.00 70.00 82 THR A N 1
ATOM 641 C CA . THR A 1 82 ? 9.332 -6.009 -7.021 1.00 70.00 82 THR A CA 1
ATOM 642 C C . THR A 1 82 ? 9.201 -5.719 -8.504 1.00 70.00 82 THR A C 1
ATOM 644 O O . THR A 1 82 ? 8.051 -5.449 -8.917 1.00 70.00 82 THR A O 1
#

Foldseek 3Di:
DDDPQDQAEDAPVDDDPDDGDQDPPDPSSFKRKYFYHHPPAGAQQVPHWDWDWDDDPDPPGIDIFTWAAPDRRRRIIITGDD

InterPro domains:
  IPR018913 BppU, N-terminal [PF10651] (17-80)